Protein AF-A0A9E2JJT9-F1 (afdb_monomer)

Secondary structure (DSSP, 8-state):
----B-GGGTTS--B-HHHHHHHHTSSEETTS--TTTTSEEEEEEEEEEEEEE-TTT-TTSSS-EEEEE-TTSS-EEEEEE-STTHHHHHHHHHHTTT-TTS-EEEEEEEEEEEEEETTEEEEEEEEEE-STTSEEEPPP-

Mean predicted aligned error: 4.24 Å

Radius of gyration: 14.8 Å; Cα contacts (8 Å, |Δi|>4): 279; chains: 1; bounding box: 38×39×39 Å

Foldseek 3Di:
DPQLADPVCSVVDADEQVVVCVSQVPFDAPPDHTPQAQGKHKHKFFWPPVAFADCVVVVVDPWGWTKGAHLVNPDIAIETEPEPCSVVVVVVVVVCPVPRNFMKIAIFGKHWDWDDDPNHITIDIHGYDYDPPRIDTDDDD

Solvent-accessible surface area (backbone atoms only — not comparable to full-atom values): 7890 Å² total; per-residue (Å²): 129,80,80,51,50,33,80,87,24,69,85,76,38,64,34,44,52,58,59,49,31,64,75,37,51,56,71,32,57,51,99,53,87,49,87,47,50,74,24,32,44,37,37,36,27,22,59,42,77,91,48,60,41,48,44,92,83,39,68,88,47,98,62,31,36,34,31,34,28,32,94,82,70,80,33,73,42,47,37,34,49,74,31,101,46,38,70,60,53,52,53,50,55,60,73,42,57,94,46,55,88,53,40,30,39,34,42,26,34,29,41,70,46,73,42,83,52,95,94,40,66,33,16,45,67,35,34,38,27,74,56,82,81,27,64,40,74,54,77,82,127

Structure (mmCIF, N/CA/C/O backbone):
data_AF-A0A9E2JJT9-F1
#
_entry.id   AF-A0A9E2JJT9-F1
#
loop_
_atom_site.group_PDB
_atom_site.id
_atom_site.type_symbol
_atom_site.label_atom_id
_atom_site.label_alt_id
_atom_site.label_comp_id
_atom_site.label_asym_id
_atom_site.label_entity_id
_atom_site.label_seq_id
_atom_site.pdbx_PDB_ins_code
_atom_site.Cartn_x
_atom_site.Cartn_y
_atom_site.Cartn_z
_atom_site.occupancy
_atom_site.B_iso_or_equiv
_atom_site.auth_seq_id
_atom_site.auth_comp_id
_atom_site.auth_asym_id
_atom_site.auth_atom_id
_atom_site.pdbx_PDB_model_num
ATOM 1 N N . MET A 1 1 ? 11.023 -8.383 20.316 1.00 45.66 1 MET A N 1
ATOM 2 C CA . MET A 1 1 ? 10.167 -7.414 19.599 1.00 45.66 1 MET A CA 1
ATOM 3 C C . MET A 1 1 ? 8.890 -8.147 19.242 1.00 45.66 1 MET A C 1
ATOM 5 O O . MET A 1 1 ? 8.990 -9.192 18.613 1.00 45.66 1 MET A O 1
ATOM 9 N N . ALA A 1 2 ? 7.740 -7.714 19.766 1.00 46.72 2 ALA A N 1
ATOM 10 C CA . ALA A 1 2 ? 6.466 -8.379 19.498 1.00 46.72 2 ALA A CA 1
ATOM 11 C C . ALA A 1 2 ? 6.218 -8.423 17.984 1.00 46.72 2 ALA A C 1
ATOM 13 O O . ALA A 1 2 ? 6.575 -7.484 17.274 1.00 46.72 2 ALA A O 1
ATOM 14 N N . ASN A 1 3 ? 5.680 -9.540 17.500 1.00 56.44 3 ASN A N 1
ATOM 15 C CA . ASN A 1 3 ? 5.458 -9.780 16.081 1.00 56.44 3 ASN A CA 1
ATOM 16 C C . ASN A 1 3 ? 4.376 -8.806 15.582 1.00 56.44 3 ASN A C 1
ATOM 18 O O . ASN A 1 3 ? 3.186 -9.068 15.725 1.00 56.44 3 ASN A O 1
ATOM 22 N N . ASP A 1 4 ? 4.797 -7.661 15.046 1.00 89.44 4 ASP A N 1
ATOM 23 C CA . ASP A 1 4 ? 3.912 -6.579 14.592 1.00 89.44 4 ASP A CA 1
ATOM 24 C C . ASP A 1 4 ? 3.233 -6.891 13.242 1.00 89.44 4 ASP A C 1
ATOM 26 O O . ASP A 1 4 ? 2.482 -6.092 12.691 1.00 89.44 4 ASP A O 1
ATOM 30 N N . LEU A 1 5 ? 3.471 -8.083 12.689 1.00 92.50 5 LEU A N 1
ATOM 31 C CA . LEU A 1 5 ? 2.770 -8.582 11.509 1.00 92.50 5 LEU A CA 1
ATOM 32 C C . LEU A 1 5 ? 1.282 -8.785 11.802 1.00 92.50 5 LEU A C 1
ATOM 34 O O . LEU A 1 5 ? 0.910 -9.316 12.848 1.00 92.50 5 LEU A O 1
ATOM 38 N N . LEU A 1 6 ? 0.430 -8.404 10.852 1.00 93.88 6 LEU A N 1
ATOM 39 C CA . LEU A 1 6 ? -0.996 -8.713 10.839 1.00 93.88 6 LEU A CA 1
ATOM 40 C C . LEU A 1 6 ? -1.213 -10.235 10.891 1.00 93.88 6 LEU A C 1
ATOM 42 O O . LEU A 1 6 ? -0.430 -10.989 10.322 1.00 93.88 6 LEU A O 1
ATOM 46 N N . ASP A 1 7 ? -2.272 -10.707 11.556 1.00 94.00 7 ASP A N 1
ATOM 47 C CA . ASP A 1 7 ? -2.439 -12.147 11.821 1.00 94.00 7 ASP A CA 1
ATOM 48 C C . ASP A 1 7 ? -2.528 -12.985 10.546 1.00 94.00 7 ASP A C 1
ATOM 50 O O . ASP A 1 7 ? -1.919 -14.047 10.458 1.00 94.00 7 ASP A O 1
ATOM 54 N N . ILE A 1 8 ? -3.191 -12.447 9.521 1.00 93.62 8 ILE A N 1
ATOM 55 C CA . ILE A 1 8 ? -3.284 -13.057 8.189 1.00 93.62 8 ILE A CA 1
ATOM 56 C C . ILE A 1 8 ? -1.947 -13.063 7.419 1.00 93.62 8 ILE A C 1
ATOM 58 O O . ILE A 1 8 ? -1.888 -13.580 6.311 1.00 93.62 8 ILE A O 1
ATOM 62 N N . CYS A 1 9 ? -0.886 -12.479 7.985 1.00 94.12 9 CYS A N 1
ATOM 63 C CA . CYS A 1 9 ? 0.466 -12.390 7.425 1.00 94.12 9 CYS A CA 1
ATOM 64 C C . CYS A 1 9 ? 1.525 -13.121 8.282 1.00 94.12 9 CYS A C 1
ATOM 66 O O . CYS A 1 9 ? 2.713 -13.002 7.979 1.00 94.12 9 CYS A O 1
ATOM 68 N N . ARG A 1 10 ? 1.144 -13.837 9.358 1.00 88.69 10 ARG A N 1
ATOM 69 C CA . ARG A 1 10 ? 2.0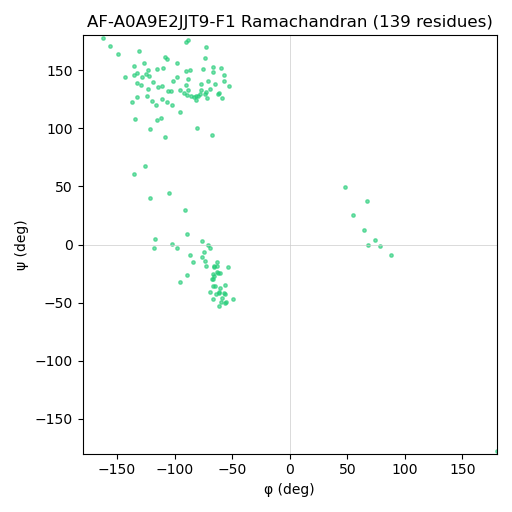90 -14.411 10.349 1.00 88.69 10 ARG A CA 1
ATOM 70 C C . ARG A 1 10 ? 3.157 -15.327 9.743 1.00 88.69 10 ARG A C 1
ATOM 72 O O . ARG A 1 10 ? 4.308 -15.257 10.164 1.00 88.69 10 ARG A O 1
ATOM 79 N N . ASP A 1 11 ? 2.815 -16.083 8.705 1.00 89.94 11 ASP A N 1
ATOM 80 C CA . ASP A 1 11 ? 3.746 -16.981 8.004 1.00 89.94 11 ASP A CA 1
ATOM 81 C C . ASP A 1 11 ? 4.449 -16.297 6.822 1.00 89.94 11 ASP A C 1
ATOM 83 O O . ASP A 1 11 ? 4.752 -16.922 5.809 1.00 89.94 11 ASP A O 1
ATOM 87 N N . HIS A 1 12 ? 4.654 -14.979 6.910 1.00 88.38 12 HIS A N 1
ATOM 88 C CA . HIS A 1 12 ? 5.218 -14.150 5.837 1.00 88.38 12 HIS A CA 1
ATOM 89 C C . HIS A 1 12 ? 4.450 -14.262 4.509 1.00 88.38 12 HIS A C 1
ATOM 91 O O . HIS A 1 12 ? 4.984 -14.022 3.424 1.00 88.38 12 HIS A O 1
ATOM 97 N N . THR A 1 13 ? 3.171 -14.621 4.606 1.00 92.88 13 THR A N 1
ATOM 98 C CA . THR A 1 13 ? 2.283 -14.781 3.461 1.00 92.88 13 THR A CA 1
ATOM 99 C C . THR A 1 13 ? 1.791 -13.416 3.006 1.00 92.88 13 THR A C 1
ATOM 101 O O . THR A 1 13 ? 1.272 -12.636 3.805 1.00 92.88 13 THR A O 1
ATOM 104 N N . PHE A 1 14 ? 1.947 -13.136 1.712 1.00 94.44 14 PHE A N 1
ATOM 105 C CA . PHE A 1 14 ? 1.373 -11.952 1.087 1.00 94.44 14 PHE A CA 1
ATOM 106 C C . PHE A 1 14 ? -0.100 -12.204 0.763 1.00 94.44 14 PHE A C 1
ATOM 108 O O . PHE A 1 14 ? -0.431 -13.194 0.112 1.00 94.44 14 PHE A O 1
ATOM 115 N N . VAL A 1 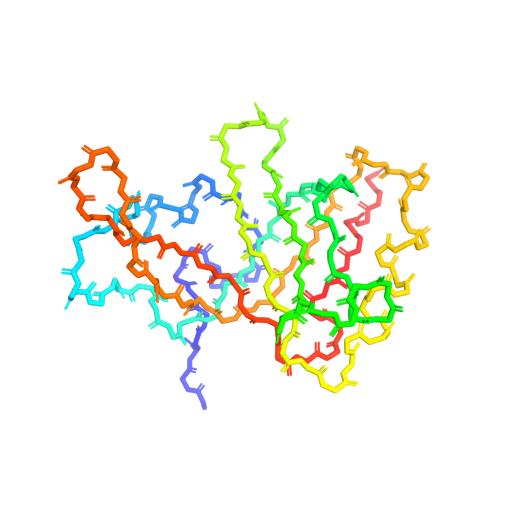15 ? -0.975 -11.305 1.206 1.00 94.69 15 VAL A N 1
ATOM 116 C CA . VAL A 1 15 ? -2.431 -11.414 1.049 1.00 94.69 15 VAL A CA 1
ATOM 117 C C . VAL A 1 15 ? -2.960 -10.436 0.005 1.00 94.69 15 VAL A C 1
ATOM 119 O O . VAL A 1 15 ? -2.319 -9.434 -0.310 1.00 94.69 15 VAL A O 1
ATOM 122 N N . THR A 1 16 ? -4.151 -10.705 -0.522 1.00 95.00 16 THR A N 1
ATOM 123 C CA . THR A 1 16 ? -4.849 -9.774 -1.417 1.00 95.00 16 THR A CA 1
ATOM 124 C C . THR A 1 16 ? -5.425 -8.584 -0.644 1.00 95.00 16 THR A C 1
ATOM 126 O O . THR A 1 16 ? -5.649 -8.652 0.569 1.00 95.00 16 THR A O 1
ATOM 129 N N . ILE A 1 17 ? -5.717 -7.491 -1.355 1.00 96.38 17 ILE A N 1
ATOM 130 C CA . ILE A 1 17 ? -6.338 -6.286 -0.778 1.00 96.38 17 ILE A CA 1
ATOM 131 C C . ILE A 1 17 ? -7.727 -6.601 -0.199 1.00 96.38 17 ILE A C 1
ATOM 133 O O . ILE A 1 17 ? -8.044 -6.161 0.904 1.00 96.38 17 ILE A O 1
ATOM 137 N N . GLY A 1 18 ? -8.533 -7.419 -0.886 1.00 94.69 18 GLY A N 1
ATOM 138 C CA . GLY A 1 18 ? -9.834 -7.855 -0.368 1.00 94.69 18 GLY A CA 1
ATOM 139 C C . GLY A 1 18 ? -9.711 -8.587 0.971 1.00 94.69 18 GLY A C 1
ATOM 140 O O . GLY A 1 18 ? -10.390 -8.238 1.937 1.00 94.69 18 GLY A O 1
ATOM 141 N N . ARG A 1 19 ?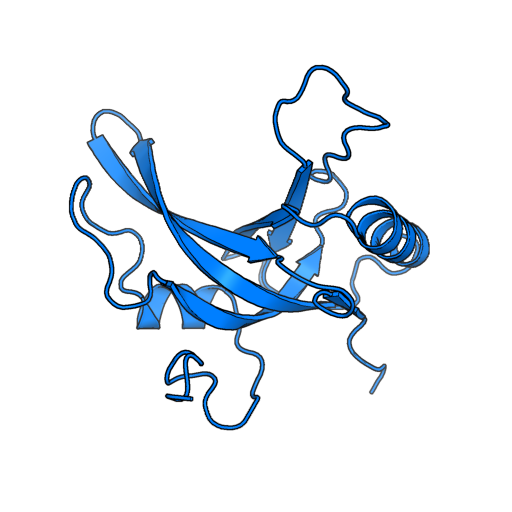 -8.759 -9.527 1.078 1.00 94.12 19 ARG A N 1
ATOM 142 C CA . ARG A 1 19 ? -8.525 -10.268 2.324 1.00 94.12 19 ARG A CA 1
ATOM 143 C C . ARG A 1 19 ? -8.025 -9.373 3.458 1.00 94.12 19 ARG A C 1
ATOM 145 O O . ARG A 1 19 ? -8.393 -9.587 4.614 1.00 94.12 19 ARG A O 1
ATOM 152 N N . LEU A 1 20 ? -7.210 -8.367 3.135 1.00 95.69 20 LEU A N 1
ATOM 153 C CA . LEU A 1 20 ? -6.816 -7.325 4.082 1.00 95.69 20 LEU A CA 1
ATOM 154 C C . LEU A 1 20 ? -8.044 -6.573 4.617 1.00 95.69 20 LEU A C 1
ATOM 156 O O . LEU A 1 20 ? -8.172 -6.412 5.829 1.00 95.69 20 LEU A O 1
ATOM 160 N N . TYR A 1 21 ? -8.940 -6.121 3.736 1.00 95.31 21 TYR A N 1
ATOM 161 C CA . TYR A 1 21 ? -10.114 -5.335 4.129 1.00 95.31 21 TYR A CA 1
ATOM 162 C C . TYR A 1 21 ? -11.079 -6.127 5.006 1.00 95.31 21 TYR A C 1
ATOM 164 O O . TYR A 1 21 ? -11.508 -5.608 6.037 1.00 95.31 21 TYR A O 1
ATOM 172 N N . GLU A 1 22 ? -11.332 -7.394 4.672 1.00 94.38 22 G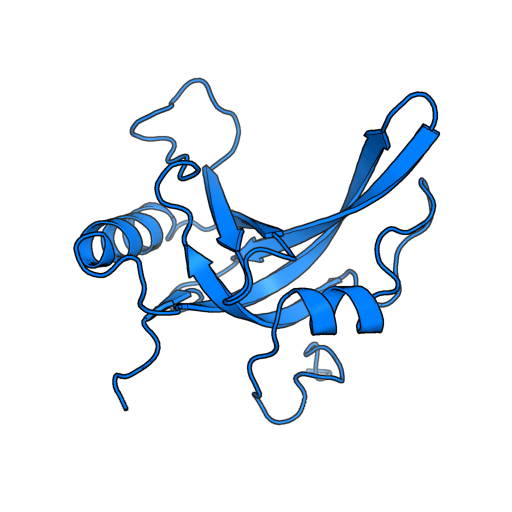LU A N 1
ATOM 173 C CA . GLU A 1 22 ? -12.108 -8.306 5.520 1.00 94.38 22 GLU A CA 1
ATOM 174 C C . GLU A 1 22 ? -11.506 -8.424 6.925 1.00 94.38 22 GLU A C 1
ATOM 176 O O . GLU A 1 22 ? -12.203 -8.238 7.921 1.00 94.38 22 GLU A O 1
ATOM 181 N N . ALA A 1 23 ? -10.198 -8.689 7.019 1.00 94.81 23 ALA A N 1
ATOM 182 C CA . ALA A 1 23 ? -9.522 -8.881 8.302 1.00 94.81 23 ALA A CA 1
ATOM 183 C C . ALA A 1 23 ? -9.448 -7.598 9.146 1.00 94.81 23 ALA A C 1
ATOM 185 O O . ALA A 1 23 ? -9.429 -7.658 10.375 1.00 94.81 23 ALA A O 1
ATOM 186 N N . CYS A 1 24 ? -9.394 -6.439 8.495 1.00 95.56 24 CYS A N 1
ATOM 187 C CA . CYS A 1 24 ? -9.389 -5.137 9.150 1.00 95.56 24 CYS A CA 1
ATOM 188 C C . CYS A 1 24 ? -10.786 -4.612 9.515 1.00 95.56 24 CYS A C 1
ATOM 190 O O . CYS A 1 24 ? -10.874 -3.649 10.281 1.00 95.56 24 CYS A O 1
ATOM 192 N N . GLY A 1 25 ? -11.855 -5.188 8.954 1.00 94.38 25 GLY A N 1
ATOM 193 C CA . GLY A 1 25 ? -13.207 -4.637 9.048 1.00 94.38 25 GLY A CA 1
ATOM 194 C C . GLY A 1 25 ? -13.365 -3.308 8.300 1.00 94.38 25 GLY A C 1
ATOM 195 O O . GLY A 1 25 ? -14.032 -2.404 8.798 1.00 94.38 25 GLY A O 1
ATOM 196 N N . ALA A 1 26 ? -12.710 -3.162 7.143 1.00 93.12 26 ALA A N 1
ATOM 197 C CA . ALA A 1 26 ? -12.794 -1.960 6.318 1.00 93.12 26 ALA A CA 1
ATOM 198 C C . ALA A 1 26 ? -13.971 -2.030 5.316 1.00 93.12 26 ALA A C 1
ATOM 200 O O . ALA A 1 26 ? -14.203 -3.089 4.731 1.00 93.12 26 ALA A O 1
ATOM 201 N N . PRO A 1 27 ? -14.682 -0.913 5.055 1.00 92.94 27 PRO A N 1
ATOM 202 C CA . PRO A 1 27 ? -14.510 0.394 5.689 1.00 92.94 27 PRO A CA 1
ATOM 203 C C . PRO A 1 27 ? -14.987 0.397 7.149 1.00 92.94 27 PRO A C 1
ATOM 205 O O . PRO A 1 27 ? -16.023 -0.177 7.479 1.00 92.94 27 PRO A O 1
ATOM 208 N N . GLY A 1 28 ? -14.246 1.094 8.009 1.00 93.19 28 GLY A N 1
ATOM 209 C CA . GLY A 1 28 ? -14.598 1.272 9.415 1.00 93.19 28 GLY A CA 1
ATOM 210 C C . GLY A 1 28 ? -15.497 2.489 9.659 1.00 93.19 28 GLY A C 1
ATOM 211 O O . GLY A 1 28 ? -15.764 3.297 8.764 1.00 93.19 28 GLY A O 1
ATOM 212 N N . ALA A 1 29 ? -15.924 2.659 10.911 1.00 94.44 29 ALA A N 1
ATOM 213 C CA . ALA A 1 29 ? -16.577 3.885 11.366 1.00 94.44 29 ALA A CA 1
ATOM 214 C C . ALA A 1 29 ? -15.544 5.002 11.599 1.00 94.44 29 ALA A C 1
ATOM 216 O O . ALA A 1 29 ? -14.488 4.754 12.182 1.00 94.44 29 ALA A O 1
ATOM 217 N N . CYS A 1 30 ? -15.860 6.235 11.194 1.00 95.25 30 CYS A N 1
ATOM 218 C CA . CYS A 1 30 ? -14.996 7.388 11.466 1.00 95.25 30 CYS A CA 1
ATOM 219 C C . CYS A 1 30 ? -14.779 7.627 12.963 1.00 95.25 30 CYS A C 1
ATOM 221 O O . CYS A 1 30 ? -15.617 7.271 13.797 1.00 95.25 30 CYS A O 1
ATOM 223 N N . GLY A 1 31 ? -13.630 8.213 13.301 1.00 94.19 31 GLY A N 1
ATOM 224 C CA . GLY A 1 31 ? -13.209 8.456 14.681 1.00 94.19 31 GLY A CA 1
ATOM 225 C C . GLY A 1 31 ? -12.884 7.192 15.488 1.00 94.19 31 GLY A C 1
ATOM 226 O O . GLY A 1 31 ? -12.508 7.300 16.655 1.00 94.19 31 GLY A O 1
ATOM 227 N N . ARG A 1 32 ? -13.007 5.990 14.903 1.00 94.69 32 ARG A N 1
ATOM 228 C CA . ARG A 1 32 ? -12.693 4.718 15.567 1.00 94.69 32 ARG A CA 1
ATOM 229 C C . ARG A 1 32 ? -11.541 4.014 14.869 1.00 94.69 32 ARG A C 1
ATOM 231 O O . ARG A 1 32 ? -11.644 3.651 13.704 1.00 94.69 32 ARG A O 1
ATOM 238 N N . LYS A 1 33 ? -10.461 3.773 15.611 1.00 94.44 33 LYS A N 1
ATOM 239 C CA . LYS A 1 33 ? -9.306 3.008 15.129 1.00 94.44 33 LYS A CA 1
ATOM 240 C C . LYS A 1 33 ? -9.722 1.565 14.795 1.00 94.44 33 LYS A C 1
ATOM 242 O O . LYS A 1 33 ? -10.337 0.900 15.627 1.00 94.44 33 LYS A O 1
ATOM 247 N N . MET A 1 34 ? -9.370 1.075 13.608 1.00 94.88 34 MET A N 1
ATOM 248 C CA . MET A 1 34 ? -9.525 -0.332 13.225 1.00 94.88 34 MET A CA 1
ATOM 249 C C . MET A 1 34 ? -8.458 -1.197 13.907 1.00 94.88 34 MET A C 1
ATOM 251 O O . MET A 1 34 ? -7.339 -0.749 14.161 1.00 94.88 34 MET A O 1
ATOM 255 N N . ALA A 1 35 ? -8.780 -2.467 14.161 1.00 91.56 35 ALA A N 1
ATOM 256 C CA . ALA A 1 35 ? -7.908 -3.386 14.900 1.00 91.56 35 ALA A CA 1
ATOM 257 C C . ALA A 1 35 ? -6.554 -3.651 14.215 1.00 91.56 35 ALA A C 1
ATOM 259 O O . ALA A 1 35 ? -5.579 -4.006 14.874 1.00 91.56 35 ALA A O 1
ATOM 260 N N . CYS A 1 36 ? -6.482 -3.482 12.895 1.00 95.69 36 CYS A N 1
ATOM 261 C CA . CYS A 1 36 ? -5.259 -3.706 12.135 1.00 95.69 36 CYS A CA 1
ATOM 262 C C . CYS A 1 36 ? -4.333 -2.482 12.060 1.00 95.69 36 CYS A C 1
ATOM 264 O O . CYS A 1 36 ? -3.201 -2.604 11.600 1.00 95.69 36 CYS A O 1
ATOM 266 N N . GLU A 1 37 ? -4.778 -1.304 12.504 1.00 96.31 37 GLU A N 1
ATOM 267 C C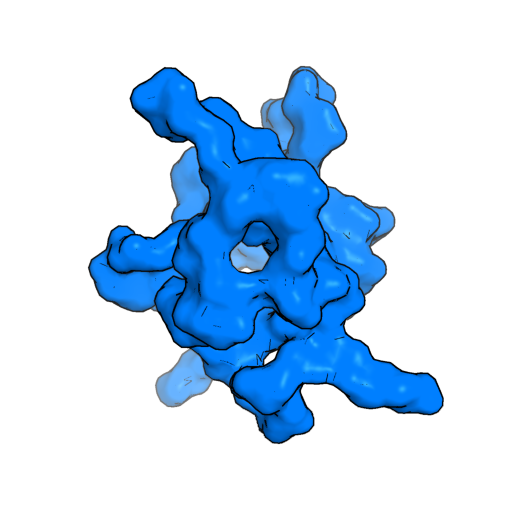A . GLU A 1 37 ? -3.979 -0.083 12.404 1.00 96.31 37 GLU A CA 1
ATOM 268 C C . GLU A 1 37 ? -2.755 -0.094 13.322 1.00 96.31 37 GLU A C 1
ATOM 270 O O . GLU A 1 37 ? -2.847 -0.348 14.528 1.00 96.31 37 GLU A O 1
ATOM 275 N N . GLY A 1 38 ? -1.617 0.292 12.753 1.00 95.50 38 GLY A N 1
ATOM 276 C CA . GLY A 1 38 ? -0.304 0.215 13.380 1.00 95.50 38 GLY A CA 1
ATOM 277 C C . GLY A 1 38 ? 0.400 -1.119 13.155 1.00 95.50 38 GLY A C 1
ATOM 278 O O . GLY A 1 38 ? 1.580 -1.193 13.455 1.00 95.50 38 GLY A O 1
ATOM 279 N N . ARG A 1 39 ? -0.279 -2.131 12.594 1.00 95.81 39 ARG A N 1
ATOM 280 C CA . ARG A 1 39 ? 0.330 -3.429 12.274 1.00 95.81 39 ARG A CA 1
ATOM 281 C C . ARG A 1 39 ? 0.970 -3.406 10.892 1.00 95.81 39 ARG A C 1
ATOM 283 O O . ARG A 1 39 ? 0.498 -2.732 9.972 1.00 95.81 39 ARG A O 1
ATOM 290 N N . THR A 1 40 ? 2.010 -4.208 10.727 1.00 95.75 40 THR A N 1
ATOM 291 C CA . THR A 1 40 ? 2.658 -4.470 9.444 1.00 95.75 40 THR A CA 1
ATOM 292 C C . THR A 1 40 ? 1.835 -5.456 8.610 1.00 95.75 40 THR A C 1
ATOM 294 O O . THR A 1 40 ? 1.512 -6.547 9.076 1.00 95.75 40 THR A O 1
ATOM 297 N N . ALA A 1 41 ? 1.550 -5.124 7.354 1.00 96.50 41 ALA A N 1
ATOM 298 C CA . ALA A 1 41 ? 0.892 -6.012 6.398 1.00 96.50 41 ALA A CA 1
ATOM 299 C C . ALA A 1 41 ? 1.809 -6.366 5.222 1.00 96.50 41 ALA A C 1
ATOM 301 O O . ALA A 1 41 ? 2.680 -5.582 4.837 1.00 96.50 41 ALA A O 1
ATOM 302 N N . LEU A 1 42 ? 1.584 -7.553 4.657 1.00 96.38 42 LEU A N 1
ATOM 303 C CA . LEU A 1 42 ? 2.244 -8.068 3.459 1.00 96.38 42 LEU A CA 1
ATOM 304 C C . LEU A 1 42 ? 1.184 -8.220 2.367 1.00 96.38 42 LEU A C 1
ATOM 306 O O . LEU A 1 42 ? 0.342 -9.107 2.451 1.00 96.38 42 LEU A O 1
ATOM 310 N N . ILE A 1 43 ? 1.190 -7.343 1.367 1.00 95.88 43 ILE A N 1
ATOM 311 C CA . ILE A 1 43 ? 0.133 -7.237 0.356 1.00 95.88 43 ILE A CA 1
ATOM 312 C C . ILE A 1 43 ? 0.666 -7.615 -1.021 1.00 95.88 43 ILE A C 1
ATOM 314 O O . ILE A 1 43 ? 1.739 -7.167 -1.420 1.00 95.88 43 ILE A O 1
ATOM 318 N N . LYS A 1 44 ? -0.095 -8.419 -1.759 1.00 95.31 44 LYS A N 1
ATOM 319 C CA . LYS A 1 44 ? 0.134 -8.713 -3.174 1.00 95.31 44 LYS A CA 1
ATOM 320 C C . LYS A 1 44 ? -0.978 -8.085 -4.016 1.00 95.31 44 LYS A C 1
ATOM 322 O O . LYS A 1 44 ? -2.152 -8.165 -3.658 1.00 95.31 44 LYS A O 1
ATOM 327 N N . GLY A 1 45 ? -0.594 -7.469 -5.127 1.00 95.50 45 GLY A N 1
ATOM 328 C CA . GLY A 1 45 ? -1.505 -6.871 -6.107 1.00 95.50 45 GLY A CA 1
ATOM 329 C C . GLY A 1 45 ? -0.724 -6.244 -7.257 1.00 95.50 45 GLY A C 1
ATOM 330 O O . GLY A 1 45 ? 0.502 -6.320 -7.274 1.00 95.50 45 GLY A O 1
ATOM 331 N N . ARG A 1 46 ? -1.400 -5.610 -8.209 1.00 95.94 46 ARG A N 1
ATOM 332 C CA . ARG A 1 46 ? -0.762 -4.888 -9.321 1.00 95.94 46 ARG A CA 1
ATOM 333 C C . ARG A 1 46 ? -0.681 -3.399 -9.024 1.00 95.94 46 ARG A C 1
ATOM 335 O O . ARG A 1 46 ? -1.463 -2.882 -8.230 1.00 95.94 46 ARG A O 1
ATOM 342 N N . ILE A 1 47 ? 0.265 -2.715 -9.659 1.00 96.5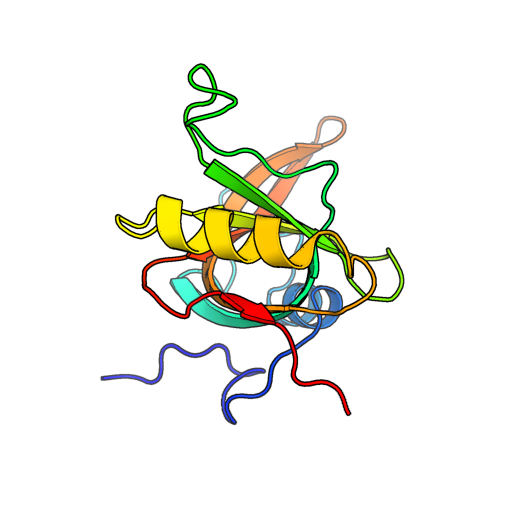6 47 ILE A N 1
ATOM 343 C CA . ILE A 1 47 ? 0.354 -1.254 -9.598 1.00 96.56 47 ILE A CA 1
ATOM 344 C C . ILE A 1 47 ? -0.555 -0.679 -10.678 1.00 96.56 47 ILE A C 1
ATOM 346 O O . ILE A 1 47 ? -0.420 -1.027 -11.850 1.00 96.56 47 ILE A O 1
ATOM 350 N N . ASP A 1 48 ? -1.436 0.238 -10.294 1.00 96.25 48 ASP A N 1
ATOM 351 C CA . ASP A 1 48 ? -2.093 1.110 -11.258 1.00 96.25 48 ASP A CA 1
ATOM 352 C C . ASP A 1 48 ? -1.138 2.256 -11.618 1.00 96.25 48 ASP A C 1
ATOM 354 O O . ASP A 1 48 ? -0.973 3.231 -10.878 1.00 96.25 48 ASP A O 1
ATOM 358 N N . TYR A 1 49 ? -0.484 2.110 -12.771 1.00 95.69 49 TYR A N 1
ATOM 359 C CA . TYR A 1 49 ? 0.495 3.068 -13.281 1.00 95.69 49 TYR A CA 1
ATOM 360 C C . TYR A 1 49 ? -0.107 4.434 -13.644 1.00 95.69 49 TYR A C 1
ATOM 362 O O . TYR A 1 49 ? 0.638 5.411 -13.702 1.00 95.69 49 TYR A O 1
ATOM 370 N N . GLY A 1 50 ? -1.430 4.532 -13.827 1.00 94.94 50 GLY A N 1
ATOM 371 C CA . GLY A 1 50 ? -2.123 5.815 -13.981 1.00 94.94 50 GLY A CA 1
ATOM 372 C C . GLY A 1 50 ? -2.251 6.596 -12.668 1.00 94.94 50 GLY A C 1
ATOM 373 O O . GLY A 1 50 ? -2.543 7.789 -12.688 1.00 94.94 50 GLY A O 1
ATOM 374 N N . ASN A 1 51 ? -1.999 5.944 -11.528 1.00 96.00 51 ASN A N 1
ATOM 375 C CA . ASN A 1 51 ? -2.153 6.495 -10.184 1.00 96.00 51 ASN A CA 1
ATOM 376 C C . ASN A 1 51 ? -0.838 6.458 -9.383 1.00 96.00 51 ASN A C 1
ATOM 378 O O . ASN A 1 51 ? -0.830 6.179 -8.180 1.00 96.00 51 ASN A O 1
ATOM 382 N N . VAL A 1 52 ? 0.281 6.758 -10.051 1.00 96.88 52 VAL A N 1
ATOM 383 C CA . VAL A 1 52 ? 1.612 6.908 -9.445 1.00 96.88 52 VAL A CA 1
ATOM 384 C C . VAL A 1 52 ? 1.946 8.392 -9.309 1.00 96.88 52 VAL A C 1
ATOM 386 O O . VAL A 1 52 ? 2.021 9.119 -10.294 1.00 96.88 52 VAL A O 1
ATOM 389 N N . PHE A 1 53 ? 2.180 8.836 -8.077 1.00 96.00 53 PHE A N 1
ATOM 390 C CA . PHE A 1 53 ? 2.484 10.221 -7.734 1.00 96.00 53 PHE A CA 1
ATOM 391 C C . PHE A 1 53 ? 3.838 10.287 -7.026 1.00 96.00 53 PHE A C 1
ATOM 393 O O . PHE A 1 53 ? 3.939 10.017 -5.827 1.00 96.00 53 PHE A O 1
ATOM 400 N N . GLU A 1 54 ? 4.880 10.652 -7.772 1.00 94.81 54 GLU A N 1
ATOM 401 C CA . GLU A 1 54 ? 6.213 10.942 -7.238 1.00 94.81 54 GLU A CA 1
ATOM 402 C C . GLU A 1 54 ? 6.429 12.457 -7.148 1.00 94.81 54 GLU A C 1
ATOM 404 O O . GLU A 1 54 ? 6.060 13.208 -8.050 1.00 94.81 54 GLU A O 1
ATOM 409 N N . LYS A 1 55 ? 7.082 12.926 -6.083 1.00 92.19 55 LYS A N 1
ATOM 410 C CA . LYS A 1 55 ? 7.270 14.359 -5.821 1.00 92.19 55 LYS A CA 1
ATOM 411 C C . LYS A 1 55 ? 8.178 15.043 -6.843 1.00 92.19 55 LYS A C 1
ATOM 413 O O . LYS A 1 55 ? 8.062 16.245 -7.040 1.00 92.19 55 LYS A O 1
ATOM 418 N N . SER A 1 56 ? 9.074 14.295 -7.487 1.00 90.69 56 SER A N 1
ATOM 419 C CA . SER A 1 56 ? 9.923 14.810 -8.568 1.00 90.69 56 SER A CA 1
ATOM 420 C C . SER A 1 56 ? 9.117 15.192 -9.816 1.00 90.69 56 SER A C 1
ATOM 422 O O . SER A 1 56 ? 9.503 16.117 -10.522 1.00 90.69 56 SER A O 1
ATOM 424 N N . GLU A 1 57 ? 7.987 14.521 -10.056 1.00 92.31 57 GLU A N 1
ATOM 425 C CA . GLU A 1 57 ? 7.074 14.800 -11.172 1.00 92.31 57 GLU A CA 1
ATOM 426 C C . GLU A 1 57 ? 5.920 15.721 -10.766 1.00 92.31 57 GLU A C 1
ATOM 428 O O . GLU A 1 57 ? 5.473 16.544 -11.562 1.00 92.31 57 GLU A O 1
ATOM 433 N N . TYR A 1 58 ? 5.471 15.619 -9.514 1.00 92.25 58 TYR A N 1
ATOM 434 C CA . TYR A 1 58 ? 4.344 16.374 -8.970 1.00 92.25 58 TYR A CA 1
ATOM 435 C C . TYR A 1 58 ? 4.752 17.120 -7.687 1.00 92.25 58 TYR A C 1
ATOM 437 O O . TYR A 1 58 ? 4.281 16.785 -6.596 1.00 92.25 58 TYR A O 1
ATOM 445 N N . PRO A 1 59 ? 5.629 18.138 -7.771 1.00 92.31 59 PRO A N 1
ATOM 446 C CA . PRO A 1 59 ? 6.184 18.821 -6.596 1.00 92.31 59 PRO A CA 1
ATOM 447 C C . PRO A 1 59 ? 5.134 19.541 -5.739 1.00 92.31 59 PRO A C 1
ATOM 449 O O . PRO A 1 59 ? 5.354 19.753 -4.546 1.00 92.31 59 PRO A O 1
ATOM 452 N N . GLN A 1 60 ? 3.992 19.897 -6.330 1.00 93.31 60 GLN A N 1
ATOM 453 C CA . GLN A 1 60 ? 2.852 20.510 -5.652 1.00 93.31 60 GLN A CA 1
ATOM 454 C C . GLN A 1 60 ? 2.070 19.536 -4.759 1.00 93.31 60 GLN A C 1
ATOM 456 O O . GLN A 1 60 ? 1.295 19.973 -3.909 1.00 93.31 60 GLN A O 1
ATOM 461 N N . VAL A 1 61 ? 2.233 18.223 -4.951 1.00 89.31 61 VAL A N 1
ATOM 462 C CA . VAL A 1 61 ? 1.524 17.213 -4.164 1.00 89.31 61 VAL A CA 1
ATOM 463 C C . VAL A 1 61 ? 2.287 16.994 -2.849 1.00 89.31 61 VAL A C 1
ATOM 465 O O . VAL A 1 61 ? 3.491 16.727 -2.867 1.00 89.31 61 VAL A O 1
ATOM 468 N N . PRO A 1 62 ? 1.627 17.097 -1.677 1.00 89.69 62 PRO A N 1
ATOM 469 C CA . PRO A 1 62 ? 2.317 17.038 -0.386 1.00 89.69 62 PRO A CA 1
ATOM 470 C C . PRO A 1 62 ? 2.778 15.624 -0.000 1.00 89.69 62 PRO A C 1
ATOM 472 O O . PRO A 1 62 ? 3.475 15.456 0.997 1.00 89.69 62 PRO A O 1
ATOM 475 N N . TYR A 1 63 ? 2.404 14.613 -0.781 1.00 91.12 63 TYR A N 1
ATOM 476 C CA . TYR A 1 63 ? 2.680 13.202 -0.545 1.00 91.12 63 TYR A CA 1
ATOM 477 C C . TYR A 1 63 ? 3.260 12.533 -1.790 1.00 91.12 63 TYR A C 1
ATOM 479 O O . TYR A 1 63 ? 3.184 13.057 -2.898 1.00 91.12 63 TYR A O 1
ATOM 487 N N . GLN A 1 64 ? 3.800 11.332 -1.595 1.00 95.56 64 GLN A N 1
ATOM 488 C CA . GLN A 1 64 ? 4.170 10.433 -2.679 1.00 95.56 64 GLN A CA 1
ATOM 489 C C . GLN A 1 64 ? 3.459 9.109 -2.469 1.00 95.56 64 GLN A C 1
ATOM 491 O O . GLN A 1 64 ? 3.525 8.542 -1.375 1.00 95.56 64 GLN A O 1
ATOM 496 N N . LYS A 1 65 ? 2.753 8.632 -3.490 1.00 96.88 65 LYS A N 1
ATOM 497 C CA . LYS A 1 65 ? 1.971 7.402 -3.389 1.00 96.88 65 LYS A CA 1
ATOM 498 C C . LYS A 1 65 ? 1.891 6.673 -4.716 1.00 96.88 65 LYS A C 1
ATOM 500 O O . LYS A 1 65 ? 2.115 7.258 -5.771 1.00 96.88 65 LYS A O 1
ATOM 505 N N . PHE A 1 66 ? 1.504 5.414 -4.655 1.00 97.56 66 PHE A N 1
ATOM 506 C CA . PHE A 1 66 ? 0.984 4.686 -5.801 1.00 97.56 66 PHE A CA 1
ATOM 507 C C . PHE A 1 66 ? -0.260 3.910 -5.380 1.00 97.56 66 PHE A C 1
ATOM 509 O O . PHE A 1 66 ? -0.430 3.583 -4.203 1.00 97.56 66 PHE A O 1
ATOM 516 N N . LEU A 1 67 ? -1.143 3.642 -6.333 1.00 97.56 67 LEU A N 1
ATOM 517 C CA . LEU A 1 67 ? -2.320 2.820 -6.099 1.00 97.56 67 LEU A CA 1
ATOM 518 C C . LEU A 1 67 ? -1.995 1.362 -6.425 1.00 97.56 67 LEU A C 1
ATOM 520 O O . LEU A 1 67 ? -1.456 1.056 -7.491 1.00 97.56 67 LEU A O 1
ATOM 524 N N . MET A 1 68 ? -2.329 0.462 -5.505 1.00 97.50 68 MET A N 1
ATOM 525 C CA . MET A 1 68 ? -2.389 -0.966 -5.794 1.00 97.50 68 MET A CA 1
ATOM 526 C C . MET A 1 68 ? -3.824 -1.382 -6.080 1.00 97.50 68 MET A C 1
ATOM 528 O O . MET A 1 68 ? -4.742 -0.906 -5.414 1.00 97.50 68 MET A O 1
ATOM 532 N N . ILE A 1 69 ? -3.997 -2.314 -7.008 1.00 96.25 69 ILE A N 1
ATOM 533 C CA . ILE A 1 69 ? -5.270 -2.962 -7.327 1.00 96.25 69 ILE A CA 1
ATOM 534 C C . ILE A 1 69 ? -5.126 -4.476 -7.182 1.00 96.25 69 ILE A C 1
ATOM 536 O O . ILE A 1 69 ? -4.035 -5.025 -7.365 1.00 96.25 69 ILE A O 1
ATOM 540 N N . ASP A 1 70 ? -6.209 -5.162 -6.834 1.00 89.44 70 ASP A N 1
ATOM 541 C CA . ASP A 1 70 ? -6.211 -6.622 -6.869 1.00 89.44 70 ASP A CA 1
ATOM 542 C C . ASP A 1 70 ? -6.245 -7.158 -8.317 1.00 89.44 70 ASP A C 1
ATOM 544 O O . ASP A 1 70 ? -6.412 -6.424 -9.303 1.00 89.44 70 ASP A O 1
ATOM 548 N N . ASP A 1 71 ? -6.040 -8.466 -8.454 1.00 80.19 71 ASP A N 1
ATOM 549 C CA . ASP A 1 71 ? -6.021 -9.131 -9.761 1.00 80.19 71 ASP A CA 1
ATOM 550 C C . ASP A 1 71 ? -7.398 -9.100 -10.455 1.00 80.19 71 ASP A C 1
ATOM 552 O O . ASP A 1 71 ? -7.482 -9.200 -11.680 1.00 80.19 71 ASP A O 1
ATOM 556 N N . GLU A 1 72 ? -8.470 -8.868 -9.699 1.00 73.44 72 GLU A N 1
ATOM 557 C CA . GLU A 1 72 ? -9.858 -8.871 -10.166 1.00 73.44 72 GLU A CA 1
ATOM 558 C C . GLU A 1 72 ? -10.428 -7.449 -10.367 1.00 73.44 72 GLU A C 1
ATOM 560 O O . GLU A 1 72 ? -11.589 -7.298 -10.743 1.00 73.44 72 GLU A O 1
ATOM 565 N N . GLY A 1 73 ? -9.632 -6.403 -10.111 1.00 70.44 73 GLY A N 1
ATOM 566 C CA . GLY A 1 73 ? -10.044 -4.997 -10.109 1.00 70.44 73 GLY A CA 1
ATOM 567 C C . GLY A 1 73 ? -11.072 -4.618 -9.031 1.00 70.44 73 GLY A C 1
ATOM 568 O O . GLY A 1 73 ? -11.671 -3.547 -9.123 1.00 70.44 73 GLY A O 1
ATOM 569 N N . ARG A 1 74 ? -11.324 -5.477 -8.033 1.00 77.56 74 ARG A N 1
ATOM 570 C CA . ARG A 1 74 ? -12.420 -5.318 -7.055 1.00 77.56 74 ARG A CA 1
ATOM 571 C C . ARG A 1 74 ? -12.021 -4.515 -5.821 1.00 77.56 74 ARG A C 1
ATOM 573 O O . ARG A 1 74 ? -12.875 -3.896 -5.188 1.00 77.56 74 ARG A O 1
ATOM 580 N N . GLY A 1 75 ? -10.737 -4.514 -5.485 1.00 87.75 75 GLY A N 1
ATOM 581 C CA . GLY A 1 75 ? -10.168 -3.767 -4.372 1.00 87.75 75 GLY A CA 1
ATOM 582 C C . GLY A 1 75 ? -8.981 -2.920 -4.805 1.00 87.75 75 GLY A C 1
ATOM 583 O O . GLY A 1 75 ? -8.164 -3.339 -5.624 1.00 87.75 75 GLY A O 1
ATOM 584 N N . SER A 1 76 ? -8.858 -1.741 -4.202 1.00 95.75 76 SER A N 1
ATOM 585 C CA . SER A 1 76 ? -7.710 -0.857 -4.378 1.00 95.75 76 SER A CA 1
ATOM 586 C C . SER A 1 76 ? -7.201 -0.355 -3.034 1.00 95.75 76 SER A C 1
ATOM 588 O O . SER A 1 76 ? -7.993 -0.152 -2.112 1.00 95.75 76 SER A O 1
ATOM 590 N N . LEU A 1 77 ? -5.894 -0.131 -2.925 1.00 97.44 77 LEU A N 1
ATOM 591 C CA . LEU A 1 77 ? -5.223 0.321 -1.710 1.00 97.44 77 LEU A CA 1
ATOM 592 C C . LEU A 1 77 ? -4.204 1.403 -2.055 1.00 97.44 77 LEU A C 1
ATOM 594 O O . LEU A 1 77 ? -3.284 1.166 -2.840 1.00 97.44 77 LEU A O 1
ATOM 598 N N . ASP A 1 78 ? -4.345 2.577 -1.444 1.00 97.56 78 ASP A N 1
ATOM 599 C CA . ASP A 1 78 ? -3.324 3.615 -1.537 1.00 97.56 78 ASP A CA 1
ATOM 600 C C . ASP A 1 78 ? -2.086 3.218 -0.727 1.00 97.56 78 ASP A C 1
ATOM 602 O O . ASP A 1 78 ? -2.164 2.940 0.478 1.00 97.56 78 ASP A O 1
ATOM 606 N N . VAL A 1 79 ? -0.929 3.243 -1.387 1.00 97.94 79 VAL A N 1
ATOM 607 C CA . VAL A 1 79 ? 0.371 2.967 -0.781 1.00 97.94 79 VAL A CA 1
ATOM 608 C C . VAL A 1 79 ? 1.200 4.244 -0.758 1.00 97.94 79 VAL A C 1
ATOM 610 O O . VAL A 1 79 ? 1.658 4.727 -1.791 1.00 97.94 79 VAL A O 1
ATOM 613 N N . PHE A 1 80 ? 1.393 4.792 0.436 1.00 97.12 80 PHE A N 1
ATOM 614 C CA . PHE A 1 80 ? 2.156 6.008 0.689 1.00 97.12 80 PHE A CA 1
ATOM 615 C C . PHE A 1 80 ? 3.623 5.683 0.955 1.00 97.12 80 PHE A C 1
ATOM 617 O O . PHE A 1 80 ? 3.953 4.758 1.699 1.00 97.12 80 PHE A O 1
ATOM 624 N N . VAL A 1 81 ? 4.510 6.479 0.365 1.00 95.00 81 VAL A N 1
ATOM 625 C CA . VAL A 1 81 ? 5.959 6.318 0.481 1.00 95.00 81 VAL A CA 1
ATOM 626 C C . VAL A 1 81 ? 6.512 7.439 1.359 1.00 95.00 81 VAL A C 1
ATOM 628 O O . VAL A 1 81 ? 6.831 8.526 0.878 1.00 95.00 81 VAL A O 1
ATOM 631 N N . GLU A 1 82 ? 6.617 7.165 2.659 1.00 89.12 82 GLU A N 1
ATOM 632 C CA . GLU A 1 82 ? 7.142 8.080 3.687 1.00 89.12 82 GLU A CA 1
ATOM 633 C C . GLU A 1 82 ? 8.558 7.653 4.110 1.00 89.12 82 GLU A C 1
ATOM 635 O O . GLU A 1 82 ? 8.892 7.582 5.289 1.00 89.12 82 GLU A O 1
ATOM 640 N N . SER A 1 83 ? 9.397 7.320 3.129 1.00 77.56 83 SER A N 1
ATOM 641 C CA . SER A 1 83 ? 10.769 6.857 3.342 1.00 77.56 83 SER A CA 1
ATOM 642 C C . SER A 1 83 ? 11.759 7.765 2.616 1.00 77.56 83 SER A C 1
ATOM 644 O O . SER A 1 83 ? 11.509 8.232 1.502 1.00 77.56 83 SER A O 1
ATOM 646 N N . ASP A 1 84 ? 12.923 7.956 3.226 1.00 86.25 84 ASP A N 1
ATOM 647 C CA . ASP A 1 84 ? 14.146 8.479 2.605 1.00 86.25 84 ASP A CA 1
ATOM 648 C C . ASP A 1 84 ? 14.564 7.699 1.340 1.00 86.25 84 ASP A C 1
ATOM 650 O O . ASP A 1 84 ? 15.267 8.218 0.472 1.00 86.25 84 ASP A O 1
ATOM 654 N N . HIS A 1 85 ? 14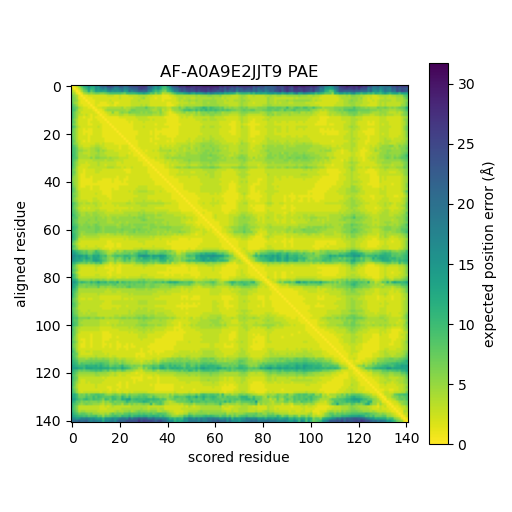.061 6.475 1.172 1.00 87.31 85 HIS A N 1
ATOM 655 C CA . HIS A 1 85 ? 14.250 5.634 -0.005 1.00 87.31 85 HIS A CA 1
ATOM 656 C C . HIS A 1 85 ? 13.198 5.832 -1.105 1.00 87.31 85 HIS A C 1
ATOM 658 O O . HIS A 1 85 ? 13.194 5.063 -2.072 1.00 87.31 85 HIS A O 1
ATOM 664 N N . ALA A 1 86 ? 12.329 6.848 -1.016 1.00 91.19 86 ALA A N 1
ATOM 665 C CA . ALA A 1 86 ? 11.265 7.080 -1.997 1.00 91.19 86 ALA A CA 1
ATOM 666 C C . ALA A 1 86 ? 11.776 7.058 -3.448 1.00 91.19 86 ALA A C 1
ATOM 668 O O . ALA A 1 86 ? 11.238 6.329 -4.279 1.00 91.19 86 ALA A O 1
ATOM 669 N N . VAL A 1 87 ? 12.882 7.754 -3.732 1.00 91.50 87 VAL A N 1
ATOM 670 C CA . VAL A 1 87 ? 13.491 7.798 -5.075 1.00 91.50 87 VAL A CA 1
ATOM 671 C C . VAL A 1 87 ? 13.850 6.399 -5.593 1.00 91.50 87 VAL A C 1
ATOM 673 O O . VAL A 1 87 ? 13.623 6.090 -6.762 1.00 91.50 87 VAL A O 1
ATOM 676 N N . LYS A 1 88 ? 14.399 5.522 -4.740 1.00 92.19 88 LYS A N 1
ATOM 677 C CA . LYS A 1 88 ? 14.742 4.142 -5.128 1.00 92.19 88 LYS A CA 1
ATOM 678 C C . LYS A 1 88 ? 13.489 3.298 -5.380 1.00 92.19 88 LYS A C 1
ATOM 680 O O . LYS A 1 88 ? 13.460 2.519 -6.336 1.00 92.19 88 LYS A O 1
ATOM 685 N N . ILE A 1 89 ? 12.462 3.461 -4.542 1.00 93.94 89 ILE A N 1
ATOM 686 C CA . ILE A 1 89 ? 11.182 2.753 -4.673 1.00 93.94 89 ILE A CA 1
ATOM 687 C C . ILE A 1 89 ? 10.524 3.121 -6.004 1.00 93.94 89 ILE A C 1
ATOM 689 O O . ILE A 1 89 ? 10.249 2.234 -6.812 1.00 93.94 89 ILE A O 1
ATOM 693 N N . PHE A 1 90 ? 10.357 4.414 -6.292 1.00 95.19 90 PHE A N 1
ATOM 694 C CA . PHE A 1 90 ? 9.731 4.843 -7.542 1.00 95.19 90 PHE A CA 1
ATOM 695 C C . PHE A 1 90 ? 10.575 4.514 -8.773 1.00 95.19 90 PHE A C 1
ATOM 697 O O . PHE A 1 90 ? 10.020 4.092 -9.784 1.00 95.19 90 PHE A O 1
ATOM 704 N N . ARG A 1 91 ? 11.911 4.586 -8.693 1.00 94.25 91 ARG A N 1
ATOM 705 C CA . ARG A 1 91 ? 12.783 4.095 -9.774 1.00 94.25 91 ARG A CA 1
ATOM 706 C C . ARG A 1 91 ? 12.508 2.627 -10.102 1.00 94.25 91 ARG A C 1
ATOM 708 O O . ARG A 1 91 ? 12.444 2.270 -11.276 1.00 94.25 91 ARG A O 1
ATOM 715 N N . SER A 1 92 ? 12.321 1.795 -9.079 1.00 94.25 92 SER A N 1
ATOM 716 C CA . SER A 1 92 ? 11.996 0.377 -9.255 1.00 94.25 92 SER A CA 1
ATOM 717 C C . SER A 1 92 ? 10.615 0.196 -9.887 1.00 94.25 92 SER A C 1
ATOM 719 O O . SER A 1 92 ? 10.496 -0.513 -10.881 1.00 94.25 92 SER A O 1
ATOM 721 N N . ILE A 1 93 ? 9.600 0.915 -9.391 1.00 94.75 93 ILE A N 1
ATOM 722 C CA . ILE A 1 93 ? 8.238 0.912 -9.953 1.00 94.75 93 ILE A CA 1
ATOM 723 C C . ILE A 1 93 ? 8.259 1.276 -11.443 1.00 94.75 93 ILE A C 1
ATOM 725 O O . ILE A 1 93 ? 7.702 0.538 -12.260 1.00 94.75 93 ILE A O 1
ATOM 729 N N . ARG A 1 94 ? 8.951 2.363 -11.811 1.00 95.12 94 ARG A N 1
ATOM 730 C CA . ARG A 1 94 ? 9.108 2.808 -13.205 1.00 95.12 94 ARG A CA 1
ATOM 731 C C . ARG A 1 94 ? 9.818 1.762 -14.060 1.00 95.12 94 ARG A C 1
ATOM 733 O O . ARG A 1 94 ? 9.383 1.506 -15.174 1.00 95.12 94 ARG A O 1
ATOM 740 N N . ALA A 1 95 ? 10.867 1.120 -13.546 1.00 94.75 95 ALA A N 1
ATOM 741 C CA . ALA A 1 95 ? 11.571 0.056 -14.267 1.00 94.75 95 ALA A CA 1
ATOM 742 C C . ALA A 1 95 ? 10.684 -1.175 -14.544 1.00 94.75 95 ALA A C 1
ATOM 744 O O . ALA A 1 95 ? 11.009 -1.998 -15.401 1.00 94.75 95 ALA A O 1
ATOM 745 N N . TRP A 1 96 ? 9.571 -1.327 -13.823 1.00 95.25 96 TRP A N 1
ATOM 746 C CA . TRP A 1 96 ? 8.621 -2.420 -14.015 1.00 95.25 96 TRP A CA 1
ATOM 747 C C . TRP A 1 96 ? 7.409 -2.045 -14.875 1.00 95.25 96 TRP A C 1
ATOM 749 O O . TRP A 1 96 ? 6.633 -2.939 -15.196 1.00 95.25 96 TRP A O 1
ATOM 759 N N . SER A 1 97 ? 7.273 -0.786 -15.314 1.00 94.56 97 SER A N 1
ATOM 760 C CA . SER A 1 97 ? 6.099 -0.303 -16.066 1.00 94.56 97 SER A CA 1
ATOM 761 C C . SER A 1 97 ? 5.855 -1.029 -17.391 1.00 94.56 97 SER A C 1
ATOM 763 O O . SER A 1 97 ? 4.715 -1.132 -17.828 1.00 94.56 97 SER A O 1
ATOM 765 N N . GLY A 1 98 ? 6.894 -1.614 -17.998 1.00 93.88 98 GLY A N 1
ATOM 766 C CA . GLY A 1 98 ? 6.763 -2.485 -19.173 1.00 93.88 98 GLY A CA 1
ATOM 767 C C . GLY A 1 98 ? 6.132 -3.857 -18.889 1.00 93.88 98 GLY A C 1
ATOM 768 O O . GLY A 1 98 ? 6.020 -4.671 -19.801 1.00 93.88 98 GLY A O 1
ATOM 769 N N . ARG A 1 99 ? 5.771 -4.154 -17.633 1.00 92.69 99 ARG A N 1
ATOM 770 C CA . ARG A 1 99 ? 5.123 -5.403 -17.192 1.00 92.69 99 ARG A CA 1
ATOM 771 C C . ARG A 1 99 ? 3.957 -5.095 -16.235 1.00 92.69 99 ARG A C 1
ATOM 773 O O . ARG A 1 99 ? 4.002 -5.535 -15.085 1.00 92.69 99 ARG A O 1
ATOM 780 N N . PRO A 1 100 ? 2.932 -4.343 -16.676 1.00 91.56 100 PRO A N 1
ATOM 781 C CA . PRO A 1 100 ? 1.884 -3.825 -15.794 1.00 91.56 100 PRO A CA 1
ATOM 782 C C . PRO A 1 100 ? 1.007 -4.920 -15.172 1.00 91.56 100 PRO A C 1
ATOM 784 O O . PRO A 1 100 ? 0.512 -4.760 -14.060 1.00 91.56 100 PRO A O 1
ATOM 787 N N . ASP A 1 101 ? 0.877 -6.065 -15.843 1.00 90.69 101 ASP A N 1
ATOM 788 C CA . ASP A 1 101 ? 0.105 -7.206 -15.343 1.00 90.69 101 ASP A CA 1
ATOM 789 C C . ASP A 1 101 ? 0.825 -8.000 -14.251 1.00 90.69 101 ASP A C 1
ATOM 791 O O . ASP A 1 101 ? 0.228 -8.871 -13.616 1.00 90.69 101 ASP A O 1
ATOM 795 N N . ARG A 1 102 ? 2.117 -7.734 -14.022 1.00 92.50 102 ARG A N 1
ATOM 796 C CA . ARG A 1 102 ? 2.899 -8.493 -13.054 1.00 92.50 102 ARG A CA 1
ATOM 797 C C . ARG A 1 102 ? 2.642 -7.957 -11.644 1.00 92.50 102 ARG A C 1
ATOM 799 O O . ARG A 1 102 ? 2.875 -6.773 -11.394 1.00 92.50 102 ARG A O 1
ATOM 806 N N . PRO A 1 103 ? 2.220 -8.813 -10.699 1.00 94.25 103 PRO A N 1
ATOM 807 C CA . PRO A 1 103 ? 1.970 -8.365 -9.345 1.00 94.25 103 PRO A CA 1
ATOM 808 C C . PRO A 1 103 ? 3.267 -7.939 -8.653 1.00 94.25 103 PRO A C 1
ATOM 810 O O . PRO A 1 103 ? 4.368 -8.422 -8.934 1.00 94.25 103 PRO A O 1
ATOM 813 N N . VAL A 1 104 ? 3.112 -7.035 -7.700 1.00 95.56 104 VAL A N 1
ATOM 814 C CA . VAL A 1 104 ? 4.123 -6.626 -6.740 1.00 95.56 104 VAL A CA 1
ATOM 815 C C . VAL A 1 104 ? 3.740 -7.122 -5.353 1.00 95.56 104 VAL A C 1
ATOM 817 O O . VAL A 1 104 ? 2.569 -7.300 -5.016 1.00 95.56 104 VAL A O 1
ATOM 820 N N . ARG A 1 105 ? 4.765 -7.341 -4.543 1.00 95.88 105 ARG A N 1
ATOM 821 C CA . ARG A 1 105 ? 4.700 -7.681 -3.130 1.00 95.88 105 ARG A CA 1
ATOM 822 C C . ARG A 1 105 ? 5.129 -6.460 -2.335 1.00 95.88 105 ARG A C 1
ATOM 824 O O . ARG A 1 105 ? 6.236 -5.953 -2.531 1.00 95.88 105 ARG A O 1
ATOM 831 N N . VAL A 1 106 ? 4.260 -6.000 -1.446 1.00 96.00 106 VAL A N 1
ATOM 832 C CA . VAL A 1 106 ? 4.451 -4.780 -0.668 1.00 96.00 106 VAL A CA 1
ATOM 833 C C . VAL A 1 106 ? 4.380 -5.073 0.822 1.00 96.00 106 VAL A C 1
ATOM 835 O O . VAL A 1 106 ? 3.484 -5.771 1.285 1.00 96.00 106 VAL A O 1
ATOM 838 N N . ARG A 1 107 ? 5.326 -4.522 1.579 1.00 95.88 107 ARG A N 1
ATOM 839 C CA . ARG A 1 107 ? 5.372 -4.569 3.039 1.00 95.88 107 ARG A CA 1
ATOM 840 C C . ARG A 1 107 ? 5.327 -3.155 3.599 1.00 95.88 107 ARG A C 1
ATOM 842 O O . ARG A 1 107 ? 6.216 -2.352 3.312 1.00 95.88 107 ARG A O 1
ATOM 849 N N . GLY A 1 108 ? 4.351 -2.884 4.457 1.00 95.75 108 GLY A N 1
ATOM 850 C CA . GLY A 1 108 ? 4.218 -1.584 5.113 1.00 95.75 108 GLY A CA 1
ATOM 851 C C . GLY A 1 108 ? 3.326 -1.629 6.346 1.00 95.75 108 GLY A C 1
ATOM 852 O O . GLY A 1 108 ? 2.777 -2.676 6.684 1.00 95.75 108 GLY A O 1
ATOM 853 N N . VAL A 1 109 ? 3.194 -0.488 7.014 1.00 96.44 109 VAL A N 1
ATOM 854 C CA . VAL A 1 109 ? 2.370 -0.320 8.217 1.00 96.44 109 VAL A CA 1
ATOM 855 C C . VAL A 1 109 ? 0.996 0.212 7.826 1.00 96.44 109 VAL A C 1
ATOM 857 O O . VAL A 1 109 ? 0.885 1.161 7.049 1.00 96.44 109 VAL A O 1
ATOM 860 N N . LEU A 1 110 ? -0.060 -0.395 8.360 1.00 97.38 110 LEU A N 1
ATOM 861 C CA . LEU A 1 110 ? -1.436 0.018 8.103 1.00 97.38 110 LEU A CA 1
ATOM 862 C C . LEU A 1 110 ? -1.795 1.268 8.904 1.00 97.38 110 LEU A C 1
ATOM 864 O O . LEU A 1 110 ? -1.593 1.321 10.119 1.00 97.38 110 LEU A O 1
ATOM 868 N N . GLN A 1 111 ? -2.403 2.243 8.237 1.00 97.25 111 GLN A N 1
ATOM 869 C CA . GLN A 1 111 ? -2.967 3.432 8.868 1.00 97.25 111 GLN A CA 1
ATOM 870 C C . GLN A 1 111 ? -4.404 3.641 8.395 1.00 97.25 111 GLN A C 1
ATOM 872 O O . GLN A 1 111 ? -4.704 3.502 7.208 1.00 97.25 111 GLN A O 1
ATOM 877 N N . GLY A 1 112 ? -5.294 3.992 9.321 1.00 96.88 112 GLY A N 1
ATOM 878 C CA . GLY A 1 112 ? -6.656 4.380 8.988 1.00 96.88 112 GLY A CA 1
ATOM 879 C C . GLY A 1 112 ? -6.761 5.881 8.751 1.00 96.88 112 GLY A C 1
ATOM 880 O O . GLY A 1 112 ? -6.048 6.673 9.372 1.00 96.88 112 GLY A O 1
ATOM 881 N N . PHE A 1 113 ? -7.680 6.282 7.883 1.00 96.00 113 PHE A N 1
ATOM 882 C CA . PHE A 1 113 ? -7.986 7.687 7.644 1.00 96.00 113 PHE A CA 1
ATOM 883 C C . PHE A 1 113 ? -9.480 7.876 7.411 1.00 96.00 113 PHE A C 1
ATOM 885 O O . PHE A 1 113 ? -10.137 7.023 6.820 1.00 96.00 113 PHE A O 1
ATOM 892 N N . ASP A 1 114 ? -10.015 8.988 7.894 1.00 96.44 114 ASP A N 1
ATOM 893 C CA . ASP A 1 114 ? -11.432 9.301 7.759 1.00 96.44 114 ASP A CA 1
ATOM 894 C C . ASP A 1 114 ? -11.660 10.055 6.444 1.00 96.44 114 ASP A C 1
ATOM 896 O O . ASP A 1 114 ? -10.926 10.988 6.114 1.00 96.44 114 ASP A O 1
ATOM 900 N N . MET A 1 115 ? -12.667 9.635 5.682 1.00 92.88 115 MET A N 1
ATOM 901 C CA . MET A 1 115 ? -13.029 10.219 4.395 1.00 92.88 115 MET A CA 1
ATOM 902 C C . MET A 1 115 ? -14.539 10.480 4.307 1.00 92.88 115 MET A C 1
ATOM 904 O O . MET A 1 115 ? -15.344 9.639 4.724 1.00 92.88 115 MET A O 1
ATOM 908 N N . PRO A 1 116 ? -14.956 11.620 3.734 1.00 92.75 116 PRO A N 1
ATOM 909 C CA . PRO A 1 116 ? -16.349 11.835 3.382 1.00 92.75 116 PRO A CA 1
ATOM 910 C C . PRO A 1 116 ? -16.713 11.001 2.143 1.00 92.75 116 PRO A C 1
ATOM 912 O O . PRO A 1 116 ? -16.036 11.053 1.120 1.00 92.75 116 PRO A O 1
ATOM 915 N N . VAL A 1 117 ? -17.809 10.249 2.220 1.00 89.69 117 VAL A N 1
ATOM 916 C CA . VAL A 1 117 ? -18.376 9.439 1.135 1.00 89.69 117 VAL A CA 1
ATOM 917 C C . VAL A 1 117 ? -19.885 9.677 1.090 1.00 89.69 117 VAL A C 1
ATOM 919 O O . VAL A 1 117 ? -20.612 9.223 1.970 1.00 89.69 117 VAL A O 1
ATOM 922 N N . MET A 1 118 ? -20.361 10.392 0.063 1.00 84.06 118 MET A N 1
ATOM 923 C CA . MET A 1 118 ? -21.793 10.648 -0.200 1.00 84.06 118 MET A CA 1
ATOM 924 C C . MET A 1 118 ? -22.589 11.121 1.036 1.00 84.06 118 MET A C 1
ATOM 926 O O . MET A 1 118 ? -23.638 10.575 1.366 1.00 84.06 118 MET A O 1
ATOM 930 N N . GLY A 1 119 ? -22.071 12.121 1.755 1.00 87.06 119 GLY A N 1
ATOM 931 C CA . GLY A 1 119 ? -22.727 12.682 2.946 1.00 87.06 119 GLY A CA 1
ATOM 932 C C . GLY A 1 119 ? -22.573 11.849 4.224 1.00 87.06 119 GLY A C 1
ATOM 933 O O . GLY A 1 119 ? -23.036 12.265 5.282 1.00 87.06 119 GLY A O 1
ATOM 934 N N . GLN A 1 120 ? -21.892 10.705 4.157 1.00 91.00 120 GLN A N 1
ATOM 935 C CA . GLN A 1 120 ? -21.469 9.925 5.317 1.00 91.00 120 GLN A CA 1
ATOM 936 C C . GLN A 1 120 ? -19.955 10.025 5.496 1.00 91.00 120 GLN A C 1
ATOM 938 O O . GLN A 1 120 ? -19.231 10.362 4.565 1.00 91.00 120 GLN A O 1
ATOM 943 N N . CYS A 1 121 ? -19.459 9.712 6.689 1.00 93.25 121 CYS A N 1
ATOM 944 C CA . CYS A 1 121 ? -18.030 9.552 6.927 1.00 93.25 121 CYS A CA 1
ATOM 945 C C . CYS A 1 121 ? -17.699 8.060 7.010 1.00 93.25 121 CYS A C 1
ATOM 947 O O . CYS A 1 121 ? -18.374 7.315 7.725 1.00 93.25 121 CYS A O 1
ATOM 949 N N . ARG A 1 122 ? -16.658 7.628 6.295 1.00 95.06 122 ARG A N 1
ATOM 950 C CA . ARG A 1 122 ? -16.114 6.268 6.367 1.00 95.06 122 ARG A CA 1
ATOM 951 C C . ARG A 1 122 ? -14.635 6.304 6.697 1.00 95.06 122 ARG A C 1
ATOM 953 O O . ARG A 1 122 ? -13.924 7.201 6.259 1.00 95.06 122 ARG A O 1
ATOM 960 N N . ARG A 1 123 ? -14.165 5.298 7.426 1.00 96.12 123 ARG A N 1
ATOM 961 C CA . ARG A 1 123 ? -12.741 5.123 7.684 1.00 96.12 123 ARG A CA 1
ATOM 962 C C . ARG A 1 123 ? -12.139 4.158 6.667 1.00 96.12 123 ARG A C 1
ATOM 964 O O . ARG A 1 123 ? -12.504 2.983 6.638 1.00 96.12 123 ARG A O 1
ATOM 971 N N . GLY A 1 124 ? -11.251 4.670 5.823 1.00 95.44 124 GLY A N 1
ATOM 972 C CA . GLY A 1 124 ? -10.467 3.901 4.861 1.00 95.44 124 GLY A CA 1
ATOM 973 C C . GLY A 1 124 ? -9.140 3.418 5.446 1.00 95.44 124 GLY A C 1
ATOM 974 O O . GLY A 1 124 ? -8.759 3.787 6.559 1.00 95.44 124 GLY A O 1
ATOM 975 N N . LEU A 1 125 ? -8.428 2.605 4.667 1.00 96.81 125 LEU A N 1
ATOM 976 C CA . LEU A 1 125 ? -7.089 2.110 4.977 1.00 96.81 125 LEU A CA 1
ATOM 977 C C . LEU A 1 125 ? -6.096 2.580 3.925 1.00 96.81 125 LEU A C 1
ATOM 979 O O . LEU A 1 125 ? -6.385 2.550 2.732 1.00 96.81 125 LEU A O 1
ATOM 983 N N . LYS A 1 126 ? -4.907 2.956 4.382 1.00 97.19 126 LYS A N 1
ATOM 984 C CA . LYS A 1 126 ? -3.726 3.148 3.545 1.00 97.19 126 LYS A CA 1
ATOM 985 C C . LYS A 1 126 ? -2.568 2.330 4.103 1.00 97.19 126 LYS A C 1
ATOM 987 O O . LYS A 1 126 ? -2.528 2.022 5.299 1.00 97.19 126 LYS A O 1
ATOM 992 N N . LEU A 1 127 ? -1.617 2.007 3.240 1.00 97.44 127 LEU A N 1
ATOM 993 C CA . LEU A 1 127 ? -0.370 1.360 3.628 1.00 97.44 127 LEU A CA 1
ATOM 994 C C . LEU A 1 127 ? 0.765 2.381 3.568 1.00 97.44 127 LEU A C 1
ATOM 996 O O . LEU A 1 127 ? 0.895 3.084 2.572 1.00 97.44 127 LEU A O 1
ATOM 1000 N N . VAL A 1 128 ? 1.588 2.461 4.609 1.00 97.00 128 VAL A N 1
ATOM 1001 C CA . VAL A 1 128 ? 2.750 3.358 4.652 1.00 97.00 128 VAL A CA 1
ATOM 1002 C C . VAL A 1 128 ? 4.034 2.542 4.600 1.00 97.00 128 VAL A C 1
ATOM 1004 O O . VAL A 1 128 ? 4.238 1.631 5.406 1.00 97.00 128 VAL A O 1
ATOM 1007 N N . LEU 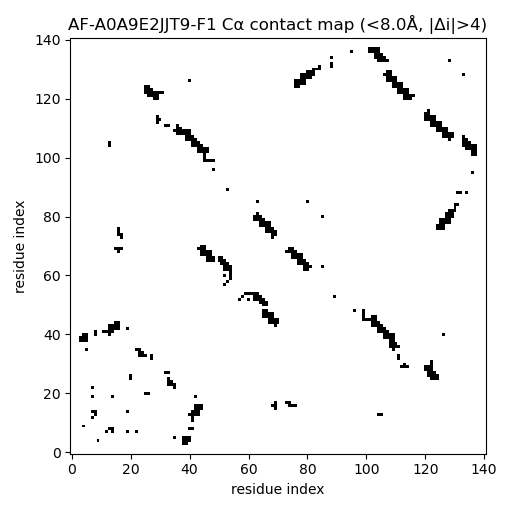A 1 129 ? 4.899 2.860 3.639 1.00 95.06 129 LEU A N 1
ATOM 1008 C CA . LEU A 1 129 ? 6.201 2.218 3.476 1.00 95.06 129 LEU A CA 1
ATOM 1009 C C . LEU A 1 129 ? 7.257 2.963 4.287 1.00 95.06 129 LEU A C 1
ATOM 1011 O O . LEU A 1 129 ? 7.399 4.177 4.146 1.00 95.06 129 LEU A O 1
ATOM 1015 N N . THR A 1 130 ? 8.012 2.224 5.097 1.00 80.19 130 THR A N 1
ATOM 1016 C CA . THR A 1 130 ? 8.969 2.791 6.058 1.00 80.19 130 THR A CA 1
ATOM 1017 C C . THR A 1 130 ? 10.423 2.391 5.803 1.00 80.19 130 THR A C 1
ATOM 1019 O O . THR A 1 130 ? 11.299 2.865 6.517 1.00 80.19 130 THR A O 1
ATOM 1022 N N . GLY A 1 131 ? 10.718 1.547 4.804 1.00 79.69 131 GLY A N 1
ATOM 1023 C CA . GLY A 1 131 ? 12.087 1.087 4.553 1.00 79.69 131 GLY A CA 1
ATOM 1024 C C . GLY A 1 131 ? 12.368 0.619 3.126 1.00 79.69 131 GLY A C 1
ATOM 1025 O O . GLY A 1 131 ? 11.473 0.469 2.291 1.00 79.69 131 GLY A O 1
ATOM 1026 N N . GLU A 1 132 ? 13.650 0.388 2.842 1.00 75.00 132 GLU A N 1
ATOM 1027 C CA . GLU A 1 132 ? 14.108 -0.197 1.580 1.00 75.00 132 GLU A CA 1
ATOM 1028 C C . GLU A 1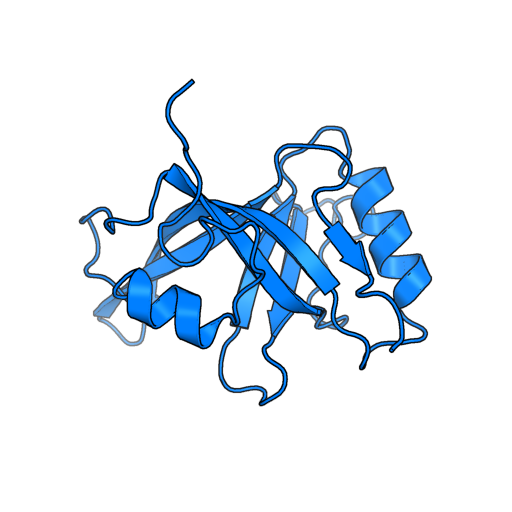 132 ? 13.634 -1.658 1.455 1.00 75.00 132 GLU A C 1
ATOM 1030 O O . GLU A 1 132 ? 13.454 -2.364 2.446 1.00 75.00 132 GLU A O 1
ATOM 1035 N N . GLY A 1 133 ? 13.373 -2.118 0.229 1.00 82.00 133 GLY A N 1
ATOM 1036 C CA . GLY A 1 133 ? 12.849 -3.470 -0.012 1.00 82.00 133 GLY A CA 1
ATOM 1037 C C . GLY A 1 133 ? 11.371 -3.663 0.355 1.00 82.00 133 GLY A C 1
ATOM 1038 O O . GLY A 1 133 ? 10.845 -4.762 0.200 1.00 82.00 133 GLY A O 1
ATOM 1039 N N . SER A 1 134 ? 10.672 -2.602 0.778 1.00 89.12 134 SER A N 1
ATOM 1040 C CA . SER A 1 134 ? 9.225 -2.616 1.032 1.00 89.12 134 SER A CA 1
ATOM 1041 C C . SER A 1 134 ? 8.372 -2.900 -0.204 1.00 89.12 134 SER A C 1
ATOM 1043 O O . SER A 1 134 ? 7.193 -3.194 -0.050 1.00 89.12 134 SER A O 1
ATOM 1045 N N . VAL A 1 135 ? 8.930 -2.814 -1.413 1.00 93.31 135 VAL A N 1
ATOM 1046 C CA . VAL A 1 135 ? 8.243 -3.135 -2.669 1.00 93.31 135 VAL A CA 1
ATOM 1047 C C . VAL A 1 135 ? 9.153 -4.027 -3.496 1.00 93.31 135 VAL A C 1
ATOM 1049 O O . VAL A 1 135 ? 10.300 -3.671 -3.766 1.00 93.31 135 VAL A O 1
ATOM 1052 N N . THR A 1 136 ? 8.638 -5.172 -3.925 1.00 94.06 136 THR A N 1
ATOM 1053 C CA . THR A 1 136 ? 9.348 -6.098 -4.811 1.00 94.06 136 THR A CA 1
ATOM 1054 C C . THR A 1 136 ? 8.415 -6.587 -5.904 1.00 94.06 136 THR A C 1
ATOM 1056 O O . THR A 1 136 ? 7.219 -6.757 -5.686 1.00 94.06 136 THR A O 1
ATOM 1059 N N . LEU A 1 137 ? 8.954 -6.813 -7.094 1.00 91.69 137 LEU A N 1
ATOM 1060 C CA . LEU A 1 137 ? 8.213 -7.468 -8.162 1.00 91.69 137 LEU A CA 1
ATOM 1061 C C . LEU A 1 137 ? 8.070 -8.956 -7.823 1.00 91.69 137 LEU A C 1
ATOM 1063 O O . LEU A 1 137 ? 9.065 -9.599 -7.483 1.00 91.69 137 LEU A O 1
ATOM 1067 N N . ASP A 1 138 ? 6.861 -9.508 -7.919 1.00 88.44 138 ASP A N 1
ATOM 1068 C CA . ASP A 1 138 ? 6.620 -10.928 -7.644 1.00 88.44 138 ASP A CA 1
ATOM 1069 C C . ASP A 1 138 ? 7.485 -11.774 -8.595 1.00 88.44 138 ASP A C 1
ATOM 1071 O O . ASP A 1 138 ? 7.453 -11.507 -9.802 1.00 88.44 138 ASP A O 1
ATOM 1075 N N . PRO A 1 139 ? 8.317 -12.726 -8.126 1.00 80.50 139 PRO A N 1
ATOM 1076 C CA . PRO A 1 139 ? 9.101 -13.583 -9.013 1.00 80.50 139 PRO A CA 1
ATOM 1077 C C . PRO A 1 139 ? 8.193 -14.245 -10.053 1.00 80.50 139 PRO A C 1
ATOM 1079 O O . PRO A 1 139 ? 7.085 -14.668 -9.738 1.00 80.50 139 PRO A O 1
ATOM 1082 N N . ALA A 1 140 ? 8.648 -14.272 -11.309 1.00 69.75 140 ALA A N 1
ATOM 1083 C CA . ALA A 1 140 ? 7.932 -14.990 -12.354 1.00 69.75 140 ALA A CA 1
ATOM 1084 C C . ALA A 1 140 ? 7.888 -16.466 -11.943 1.00 69.75 140 ALA A C 1
ATOM 1086 O O . ALA A 1 140 ? 8.913 -16.998 -11.512 1.00 69.75 140 ALA A O 1
ATOM 1087 N N . SER A 1 141 ? 6.693 -17.056 -11.989 1.00 57.19 141 SER A N 1
ATOM 1088 C CA . SER A 1 141 ? 6.519 -18.503 -11.837 1.00 57.19 141 SER A CA 1
ATOM 1089 C C . SER A 1 141 ? 7.085 -19.232 -13.046 1.00 57.19 141 SER A C 1
ATOM 1091 O O . SER A 1 141 ? 7.028 -18.642 -14.151 1.00 57.19 141 SER A O 1
#

pLDDT: mean 91.45, std 8.74, range [45.66, 97.94]

Nearest PDB structures (foldseek):
  2dud-assembly1_B  TM=6.297E-01  e=2.908E-04  Homo sapiens
  3ulp-assembly1_D  TM=5.758E-01  e=8.098E-04  Plasmodium falciparum
  3ulp-assembly1_B  TM=5.379E-01  e=6.364E-04  Plasmodium falciparum
  3ull-assembly1_A-2  TM=5.649E-01  e=2.870E-03  Homo sapiens
  3k81-assembly1_C  TM=5.921E-01  e=1.017E-02  Trypanosoma brucei

Sequence (141 aa):
MANDLLDICRDHTFVTIGRLYEACGAPGACGRKMACEGRTALIKGRIDYGNVFEKSEYPQVPYQKFLMIDDEGRGSLDVFVESDHAVKIFRSIRAWSGRPDRPVRVRGVLQGFDMPVMGQCRRGLKLVLTGEGSVTLDPAS